Protein AF-A0A9R0VAD4-F1 (afdb_monomer)

Organism: Triticum turgidum subsp. durum (NCBI:txid4567)

Secondary structure (DSSP, 8-state):
--EEEE-----S-----S----HHHHHHHHHSTTS-HHHHHHTSTT-TT-SEETTEE--TTSEEETTSS-HHHHHHHHHHTT--SEEEEE-SSEEEEEEE--SSS-PPPPTT---GGGS-GGGT----EEEPPTTB-GGG-EEEEETTTTEEEEEEEBPPGGGG---

Structure (mmCIF, N/CA/C/O backbone):
data_AF-A0A9R0VAD4-F1
#
_entry.id   AF-A0A9R0VAD4-F1
#
loop_
_atom_site.group_PDB
_atom_site.id
_atom_site.type_symbol
_atom_site.label_atom_id
_atom_site.label_alt_id
_atom_site.label_comp_id
_atom_site.label_asym_id
_atom_site.label_entity_id
_atom_site.label_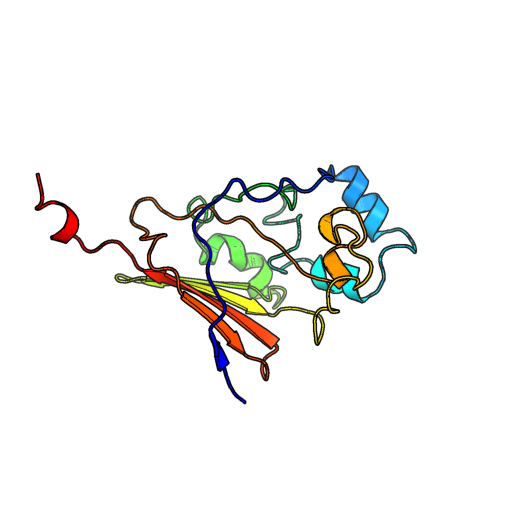seq_id
_atom_site.pdbx_PDB_ins_code
_atom_site.Cartn_x
_atom_site.Cartn_y
_atom_site.Cartn_z
_atom_site.occupancy
_atom_site.B_iso_or_equiv
_atom_site.auth_seq_id
_atom_site.auth_comp_id
_atom_site.auth_asym_id
_atom_site.auth_atom_id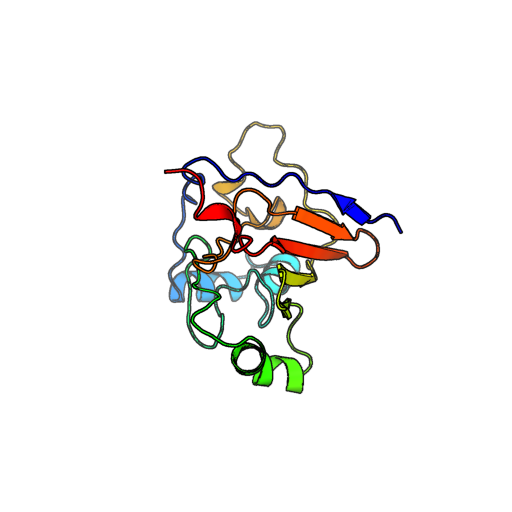
_atom_site.pdbx_PDB_model_num
ATOM 1 N N . MET A 1 1 ? 15.957 -15.356 10.271 1.00 56.50 1 MET A N 1
ATOM 2 C CA . MET A 1 1 ? 16.581 -14.129 9.726 1.00 56.50 1 MET A CA 1
ATOM 3 C C . MET A 1 1 ? 16.058 -12.940 10.525 1.00 56.50 1 MET A C 1
ATOM 5 O O . MET A 1 1 ? 14.981 -13.089 11.095 1.00 56.50 1 MET A O 1
ATOM 9 N N . PRO A 1 2 ? 16.809 -11.836 10.687 1.00 79.38 2 PRO A N 1
ATOM 10 C CA . PRO A 1 2 ? 16.379 -10.748 11.560 1.00 79.38 2 PRO A CA 1
ATOM 11 C C . PRO A 1 2 ? 15.264 -9.916 10.912 1.00 79.38 2 PRO A C 1
ATOM 13 O O . PRO A 1 2 ? 15.357 -9.529 9.753 1.00 79.38 2 PRO A O 1
ATOM 16 N N . ARG A 1 3 ? 14.222 -9.631 11.694 1.00 84.62 3 ARG A N 1
ATOM 17 C CA . ARG A 1 3 ? 13.224 -8.596 11.412 1.00 84.62 3 ARG A CA 1
ATOM 18 C C . ARG A 1 3 ? 13.769 -7.273 11.941 1.00 84.62 3 ARG A C 1
ATOM 20 O O . ARG A 1 3 ? 14.177 -7.214 13.102 1.00 84.62 3 ARG A O 1
ATOM 27 N N . ARG A 1 4 ? 13.782 -6.222 11.122 1.00 89.06 4 ARG A N 1
ATOM 28 C CA . ARG A 1 4 ? 14.274 -4.887 11.511 1.00 89.06 4 ARG A CA 1
ATOM 29 C C . ARG A 1 4 ? 13.142 -3.870 11.546 1.00 89.06 4 ARG A C 1
ATOM 31 O O . ARG A 1 4 ? 12.301 -3.860 10.653 1.00 89.06 4 ARG A O 1
ATOM 38 N N . ALA A 1 5 ? 13.139 -3.007 12.558 1.00 88.25 5 ALA A N 1
ATOM 39 C CA . ALA A 1 5 ? 12.227 -1.870 12.608 1.00 88.25 5 ALA A CA 1
ATOM 40 C C . ALA A 1 5 ? 12.598 -0.845 11.523 1.00 88.25 5 ALA A C 1
ATOM 42 O O . ALA A 1 5 ? 13.781 -0.607 11.257 1.00 88.25 5 ALA A O 1
ATOM 43 N N . ILE A 1 6 ? 11.586 -0.256 10.893 1.00 85.12 6 ILE A N 1
ATOM 44 C CA . ILE A 1 6 ? 11.715 0.839 9.933 1.00 85.12 6 ILE A CA 1
ATOM 45 C C . ILE A 1 6 ? 11.217 2.113 10.611 1.00 85.12 6 ILE A C 1
ATOM 47 O O . ILE A 1 6 ? 10.218 2.101 11.325 1.00 85.12 6 ILE A O 1
ATOM 51 N N . GLU A 1 7 ? 11.920 3.217 10.382 1.00 82.88 7 GLU A N 1
ATOM 52 C CA . GLU A 1 7 ? 11.491 4.531 10.849 1.00 82.88 7 GLU A CA 1
ATOM 53 C C . GLU A 1 7 ? 10.161 4.922 10.187 1.00 82.88 7 GLU A C 1
ATOM 55 O O . GLU A 1 7 ? 10.065 4.982 8.958 1.00 82.88 7 GLU A O 1
ATOM 60 N N . VAL A 1 8 ? 9.148 5.218 11.002 1.00 79.06 8 VAL A N 1
ATOM 61 C CA . VAL A 1 8 ? 7.867 5.753 10.535 1.00 79.06 8 VAL A CA 1
ATOM 62 C C . VAL A 1 8 ? 7.854 7.259 10.751 1.00 79.06 8 VAL A C 1
ATOM 64 O O . VAL A 1 8 ? 8.122 7.743 11.848 1.00 79.06 8 VAL A O 1
ATOM 67 N N . ARG A 1 9 ? 7.551 8.014 9.693 1.00 71.38 9 ARG A N 1
ATOM 68 C CA . ARG A 1 9 ? 7.460 9.477 9.738 1.00 71.38 9 ARG A CA 1
ATOM 69 C C . ARG A 1 9 ? 6.012 9.891 9.521 1.00 71.38 9 ARG A C 1
ATOM 71 O O . ARG A 1 9 ? 5.469 9.647 8.449 1.00 71.38 9 ARG A O 1
ATOM 78 N N . ALA A 1 10 ? 5.414 10.502 10.542 1.00 59.81 10 ALA A N 1
ATOM 79 C CA . ALA A 1 10 ? 4.030 10.977 10.514 1.00 59.81 10 ALA A CA 1
ATOM 80 C C . ALA A 1 10 ? 3.875 12.371 9.872 1.00 59.81 10 ALA A C 1
ATOM 82 O O . ALA A 1 10 ? 2.773 12.729 9.468 1.00 59.81 10 ALA A O 1
ATOM 83 N N . ASP A 1 11 ? 4.965 13.144 9.758 1.00 53.91 11 ASP A N 1
ATOM 84 C CA . ASP A 1 11 ? 4.906 14.583 9.490 1.00 53.91 11 ASP A CA 1
ATOM 85 C C . ASP A 1 11 ? 5.634 15.041 8.219 1.00 53.91 11 ASP A C 1
ATOM 87 O O . ASP A 1 11 ? 6.733 14.588 7.883 1.00 53.91 11 ASP A O 1
ATOM 91 N N . GLY A 1 12 ? 5.018 16.037 7.576 1.00 46.44 12 GLY A N 1
ATOM 92 C CA . GLY A 1 12 ? 5.532 16.788 6.436 1.00 46.44 12 GLY A CA 1
ATOM 93 C C . GLY A 1 12 ? 4.755 16.484 5.165 1.00 46.44 12 GLY A C 1
ATOM 94 O O . GLY A 1 12 ? 4.542 15.322 4.834 1.00 46.44 12 GLY A O 1
ATOM 95 N N . ALA A 1 13 ? 4.344 17.525 4.429 1.00 49.59 13 ALA A N 1
ATOM 96 C CA . ALA A 1 13 ? 3.851 17.385 3.064 1.00 49.59 13 ALA A CA 1
ATOM 97 C C . ALA A 1 13 ? 4.787 16.429 2.316 1.00 49.59 13 ALA A C 1
ATOM 99 O O . ALA A 1 13 ? 5.921 16.803 2.010 1.00 49.59 13 ALA A O 1
ATOM 100 N N . ALA A 1 14 ? 4.344 15.181 2.110 1.00 48.66 14 ALA A N 1
ATOM 101 C CA . ALA A 1 14 ? 5.170 14.179 1.458 1.00 48.66 14 ALA A CA 1
ATOM 102 C C . ALA A 1 14 ? 5.635 14.814 0.147 1.00 48.66 14 ALA A C 1
ATOM 104 O O . ALA A 1 14 ? 4.771 15.355 -0.559 1.00 48.66 14 ALA A O 1
ATOM 105 N N . PRO A 1 15 ? 6.953 14.864 -0.138 1.00 53.28 15 PRO A N 1
ATOM 106 C CA . PRO A 1 15 ? 7.450 15.526 -1.332 1.00 53.28 15 PRO A CA 1
ATOM 107 C C . PRO A 1 15 ? 6.637 14.997 -2.506 1.00 53.28 15 PRO A C 1
ATOM 109 O O . PRO A 1 15 ? 6.642 13.794 -2.770 1.00 53.28 15 PRO A O 1
ATOM 112 N N . LYS A 1 16 ? 5.827 15.884 -3.105 1.00 53.22 16 LYS A N 1
ATOM 113 C CA . LYS A 1 16 ? 4.904 15.499 -4.166 1.00 53.22 16 LYS A CA 1
ATOM 114 C C . LYS A 1 16 ? 5.767 14.895 -5.255 1.00 53.22 16 LYS A C 1
ATOM 116 O O . LYS A 1 16 ? 6.672 15.561 -5.754 1.00 53.22 16 LYS A O 1
ATOM 121 N N . TRP A 1 17 ? 5.509 13.634 -5.575 1.00 56.47 17 TRP A N 1
ATOM 122 C CA . TRP A 1 17 ? 6.090 13.003 -6.742 1.00 56.47 17 TRP A CA 1
ATOM 123 C C . TRP A 1 17 ? 5.914 13.954 -7.921 1.00 56.47 17 TRP A C 1
ATOM 125 O O . TRP A 1 17 ? 4.807 14.424 -8.182 1.00 56.47 17 TRP A O 1
ATOM 135 N N . CYS A 1 18 ? 7.005 14.284 -8.610 1.00 53.81 18 CYS A N 1
ATOM 136 C CA . CYS A 1 18 ? 6.957 15.242 -9.715 1.00 53.81 18 CYS A CA 1
ATOM 137 C C . CYS A 1 18 ? 6.201 14.701 -10.939 1.00 53.81 18 CYS A C 1
ATOM 139 O O . CYS A 1 18 ? 6.129 15.391 -11.952 1.00 53.81 18 CYS A O 1
ATOM 141 N N . MET A 1 19 ? 5.653 13.482 -10.870 1.00 54.00 19 MET A N 1
ATOM 142 C CA . MET A 1 19 ? 4.932 12.851 -11.964 1.00 54.00 19 MET A CA 1
ATOM 143 C C . MET A 1 19 ? 3.654 12.191 -11.454 1.00 54.00 19 MET A C 1
ATOM 145 O O . MET A 1 19 ? 3.708 11.134 -10.833 1.00 54.00 19 MET A O 1
ATOM 149 N N . SER A 1 20 ? 2.516 12.809 -11.769 1.00 57.31 20 SER A N 1
ATOM 150 C CA . SER A 1 20 ? 1.251 12.086 -11.842 1.00 57.31 20 SER A CA 1
ATOM 151 C C . SER A 1 20 ? 1.288 11.240 -13.110 1.00 57.31 20 SER A C 1
ATOM 153 O O . SER A 1 20 ? 1.435 11.768 -14.219 1.00 57.31 20 SER A O 1
ATOM 155 N N . LEU A 1 21 ? 1.241 9.921 -12.959 1.00 66.44 21 LEU A N 1
ATOM 156 C CA . LEU A 1 21 ? 1.174 9.022 -14.104 1.00 66.44 21 LEU A CA 1
ATOM 157 C C . LEU A 1 21 ? -0.301 8.744 -14.355 1.00 66.44 21 LEU A C 1
ATOM 159 O O . LEU A 1 21 ? -0.898 7.950 -13.650 1.00 66.44 21 LEU A O 1
ATOM 163 N N . LEU A 1 22 ? -0.897 9.385 -15.361 1.00 76.38 22 LEU A N 1
ATOM 164 C CA . LEU A 1 22 ? -2.238 9.012 -15.823 1.00 76.38 22 LEU A CA 1
ATOM 165 C C . LEU A 1 22 ? -2.259 7.537 -16.262 1.00 76.38 22 LEU A C 1
ATOM 167 O O . LEU A 1 22 ? -1.258 7.030 -16.774 1.00 76.38 22 LEU A O 1
ATOM 171 N N . GLU A 1 23 ? -3.415 6.880 -16.154 1.00 83.31 23 GLU A N 1
ATOM 172 C CA . GLU A 1 23 ? -3.609 5.455 -16.478 1.00 83.31 23 GLU A CA 1
ATOM 173 C C . GLU A 1 23 ? -3.004 5.049 -17.834 1.00 83.31 23 GLU A C 1
ATOM 175 O O . GLU A 1 23 ? -2.242 4.082 -17.947 1.00 83.31 23 GLU A O 1
ATOM 180 N N . ASN A 1 24 ? -3.272 5.839 -18.877 1.00 83.88 24 ASN A N 1
ATOM 181 C CA . ASN A 1 24 ? -2.751 5.588 -20.222 1.00 83.88 24 ASN A CA 1
ATOM 182 C C . ASN A 1 24 ? -1.224 5.716 -20.289 1.00 83.88 24 ASN A C 1
ATOM 184 O O . ASN A 1 24 ? -0.563 4.901 -20.936 1.00 83.88 24 ASN A O 1
ATOM 188 N N . THR A 1 25 ? -0.658 6.710 -19.601 1.00 80.25 25 THR A N 1
ATOM 189 C CA . THR A 1 25 ? 0.790 6.938 -19.524 1.00 80.25 25 THR A CA 1
ATOM 190 C C . THR A 1 25 ? 1.474 5.780 -18.809 1.00 80.25 25 THR A C 1
ATOM 192 O O . THR A 1 25 ? 2.470 5.247 -19.298 1.00 80.25 25 THR A O 1
ATOM 195 N N . PHE A 1 26 ? 0.905 5.339 -17.687 1.00 80.50 26 PHE A N 1
ATOM 196 C CA . PHE A 1 26 ? 1.424 4.218 -16.915 1.00 80.50 26 PHE A CA 1
ATOM 197 C C . PHE A 1 26 ? 1.347 2.897 -17.695 1.00 80.50 26 PHE A C 1
ATOM 199 O O . PHE 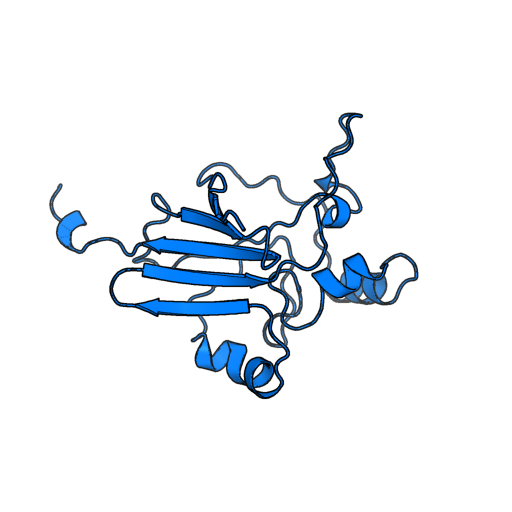A 1 26 ? 2.312 2.133 -17.754 1.00 80.50 26 PHE A O 1
ATOM 206 N N . THR A 1 27 ? 0.229 2.655 -18.382 1.00 83.12 27 THR A N 1
ATOM 207 C CA . THR A 1 27 ? 0.055 1.483 -19.256 1.00 83.12 27 THR A CA 1
ATOM 208 C C . THR A 1 27 ? 1.065 1.459 -20.392 1.00 83.12 27 THR A C 1
ATOM 210 O O . THR A 1 27 ? 1.648 0.413 -20.685 1.00 83.12 27 THR A O 1
ATOM 213 N N . ALA A 1 28 ? 1.262 2.599 -21.058 1.00 84.31 28 ALA A N 1
ATOM 214 C CA . ALA A 1 28 ? 2.237 2.725 -22.132 1.00 84.31 28 ALA A CA 1
ATOM 215 C C . ALA A 1 28 ? 3.658 2.466 -21.616 1.00 84.31 28 ALA A C 1
ATOM 217 O O . ALA A 1 28 ? 4.418 1.747 -22.264 1.00 84.31 28 ALA A O 1
ATOM 218 N N . PHE A 1 29 ? 3.987 2.972 -20.424 1.00 82.88 29 PHE A N 1
ATOM 219 C CA . PHE A 1 29 ? 5.261 2.715 -19.761 1.00 82.88 29 PHE A CA 1
ATOM 220 C C . PHE A 1 29 ? 5.493 1.217 -19.509 1.00 82.88 29 PHE A C 1
ATOM 222 O O . PHE A 1 29 ? 6.507 0.695 -19.974 1.00 82.88 29 PHE A O 1
ATOM 229 N N . LEU A 1 30 ? 4.549 0.500 -18.883 1.00 82.12 30 LEU A N 1
ATOM 230 C CA . LEU A 1 30 ? 4.697 -0.939 -18.599 1.00 82.12 30 LEU A CA 1
ATOM 231 C C . LEU A 1 30 ? 4.835 -1.811 -19.858 1.00 82.12 30 LEU A C 1
ATOM 233 O O . LEU A 1 30 ? 5.460 -2.875 -19.820 1.00 82.12 30 LEU A O 1
ATOM 237 N N . LYS A 1 31 ? 4.250 -1.371 -20.977 1.00 84.19 31 LYS A N 1
ATOM 238 C CA . LYS A 1 31 ? 4.361 -2.038 -22.284 1.00 84.19 31 LYS A CA 1
ATOM 239 C C . LYS A 1 31 ? 5.644 -1.674 -23.031 1.00 84.19 31 LYS A C 1
ATOM 241 O O . LYS A 1 31 ? 6.002 -2.361 -23.986 1.00 84.19 31 LYS A O 1
ATOM 246 N N . SER A 1 32 ? 6.319 -0.600 -22.632 1.00 82.31 32 SER A N 1
ATOM 247 C CA . SER A 1 32 ? 7.543 -0.145 -23.280 1.00 82.31 32 SER A CA 1
ATOM 248 C C . SER A 1 32 ? 8.750 -1.006 -22.878 1.00 82.31 32 SER A C 1
ATOM 250 O O . SER A 1 32 ? 8.769 -1.580 -21.787 1.00 82.31 32 SER A O 1
ATOM 252 N N . PRO A 1 33 ? 9.817 -1.033 -23.696 1.00 74.62 33 PRO A N 1
ATOM 253 C CA . PRO A 1 33 ? 11.103 -1.612 -23.300 1.00 74.62 33 PRO A CA 1
ATOM 254 C C . PRO A 1 33 ? 11.750 -0.933 -22.080 1.00 74.62 33 PRO A C 1
ATOM 256 O O . PRO A 1 33 ? 12.710 -1.465 -21.535 1.00 74.62 33 PRO A O 1
ATOM 259 N N . GLY A 1 34 ? 11.256 0.243 -21.669 1.00 69.25 34 GLY A N 1
ATOM 260 C CA . GLY A 1 34 ? 11.738 0.976 -20.499 1.00 69.25 34 GLY A CA 1
ATOM 261 C C . GLY A 1 34 ? 11.241 0.428 -19.157 1.00 69.25 34 GLY A C 1
ATOM 262 O O . GLY A 1 34 ? 11.798 0.806 -18.130 1.00 69.25 34 GLY A O 1
ATOM 263 N N . ALA A 1 35 ? 10.228 -0.447 -19.152 1.00 76.38 35 ALA A N 1
ATOM 264 C CA . ALA A 1 35 ? 9.810 -1.201 -17.973 1.00 76.38 35 ALA A CA 1
ATOM 265 C C . ALA A 1 35 ? 10.496 -2.574 -17.977 1.00 76.38 35 ALA A C 1
ATOM 267 O O . ALA A 1 35 ? 10.083 -3.503 -18.685 1.00 76.38 35 ALA A O 1
ATOM 268 N N . ASP A 1 36 ? 11.568 -2.681 -17.199 1.00 80.38 36 ASP A N 1
ATOM 269 C CA . ASP A 1 36 ? 12.295 -3.928 -16.985 1.00 80.38 36 ASP A CA 1
ATOM 270 C C . ASP A 1 36 ? 11.492 -4.927 -16.125 1.00 80.38 36 ASP A C 1
ATOM 272 O O . ASP A 1 36 ? 10.331 -4.704 -15.766 1.00 80.38 36 ASP A O 1
ATOM 276 N N . ALA A 1 37 ? 12.082 -6.097 -15.866 1.00 81.56 37 ALA A N 1
ATOM 277 C CA . ALA A 1 37 ? 11.436 -7.146 -15.081 1.00 81.56 37 ALA A CA 1
ATOM 278 C C . ALA A 1 37 ? 11.131 -6.691 -13.644 1.00 81.56 37 ALA A C 1
ATOM 280 O O . ALA A 1 37 ? 10.077 -7.042 -13.114 1.00 81.56 37 ALA A O 1
ATOM 281 N N . ASP A 1 38 ? 12.005 -5.868 -13.061 1.00 77.81 38 ASP A N 1
ATOM 282 C CA . ASP A 1 38 ? 11.854 -5.351 -11.703 1.00 77.81 38 ASP A CA 1
ATOM 283 C C . ASP A 1 38 ? 10.665 -4.387 -11.635 1.00 77.81 38 ASP A C 1
ATOM 285 O O . ASP A 1 38 ? 9.759 -4.585 -10.827 1.00 77.81 38 ASP A O 1
ATOM 289 N N . ALA A 1 39 ? 10.577 -3.420 -12.555 1.00 78.56 39 ALA A N 1
ATOM 290 C CA . ALA A 1 39 ? 9.427 -2.523 -12.656 1.00 78.56 39 ALA A CA 1
ATOM 291 C C . ALA A 1 39 ? 8.114 -3.302 -12.837 1.00 78.56 39 ALA A C 1
ATOM 293 O O . ALA A 1 39 ? 7.107 -3.001 -12.196 1.00 78.56 39 ALA A O 1
ATOM 294 N N . LYS A 1 40 ? 8.113 -4.345 -13.675 1.00 82.12 40 LYS A N 1
ATOM 295 C CA . LYS A 1 40 ? 6.927 -5.192 -13.883 1.00 82.12 40 LYS A CA 1
ATOM 296 C C . LYS A 1 40 ? 6.537 -5.984 -12.641 1.00 82.12 40 LYS A C 1
ATOM 298 O O . LYS A 1 40 ? 5.344 -6.157 -12.422 1.00 82.12 40 LYS A O 1
ATOM 303 N N . ALA A 1 41 ? 7.498 -6.444 -11.843 1.00 80.75 41 ALA A N 1
ATOM 304 C CA . ALA A 1 41 ? 7.228 -7.148 -10.592 1.00 80.75 41 ALA A CA 1
ATOM 305 C C . ALA A 1 41 ? 6.667 -6.198 -9.524 1.00 80.75 41 ALA A C 1
ATOM 307 O O . ALA A 1 41 ? 5.664 -6.508 -8.886 1.00 80.75 41 ALA A O 1
ATOM 308 N N . VAL A 1 42 ? 7.258 -5.009 -9.386 1.00 79.38 42 VAL A N 1
ATOM 309 C CA . VAL A 1 42 ? 6.811 -3.960 -8.454 1.00 79.38 42 VAL A CA 1
ATOM 310 C C . VAL A 1 42 ? 5.384 -3.525 -8.743 1.00 79.38 42 VAL A C 1
ATOM 312 O O . VAL A 1 42 ? 4.591 -3.356 -7.819 1.00 79.38 42 VAL A O 1
ATOM 315 N N . PHE A 1 43 ? 5.041 -3.366 -10.017 1.00 81.69 43 PHE A N 1
ATOM 316 C CA . PHE A 1 43 ? 3.731 -2.879 -10.438 1.00 81.69 43 PHE A CA 1
ATOM 317 C C . PHE A 1 43 ? 2.757 -3.989 -10.847 1.00 81.69 43 PHE A C 1
ATOM 319 O O . PHE A 1 43 ? 1.678 -3.691 -11.369 1.00 81.69 43 PHE A O 1
ATOM 326 N N . ALA A 1 44 ? 3.119 -5.252 -10.605 1.00 80.12 44 ALA A N 1
ATOM 327 C CA . ALA A 1 44 ? 2.283 -6.404 -10.909 1.00 80.12 44 ALA A CA 1
ATOM 328 C C . ALA A 1 44 ? 0.932 -6.324 -10.188 1.00 80.12 44 ALA A C 1
ATOM 330 O O . ALA A 1 44 ? 0.798 -5.726 -9.120 1.00 80.12 44 ALA A O 1
ATOM 331 N N . GLU A 1 45 ? -0.077 -6.959 -10.774 1.00 79.00 45 GLU A N 1
ATOM 332 C CA . GLU A 1 45 ? -1.378 -7.110 -10.131 1.00 79.00 45 GLU A CA 1
ATOM 333 C C . GLU A 1 45 ? -1.226 -7.797 -8.765 1.00 79.00 45 GLU A C 1
ATOM 335 O O . GLU A 1 45 ? -0.545 -8.816 -8.654 1.00 79.00 45 GLU A O 1
ATOM 340 N N . GLY A 1 46 ? -1.844 -7.211 -7.735 1.00 77.19 46 GLY A N 1
ATOM 341 C CA . GLY A 1 46 ? -1.767 -7.695 -6.355 1.00 77.19 46 GLY A CA 1
ATOM 342 C C . GLY A 1 46 ? -0.525 -7.279 -5.565 1.00 77.19 46 GLY A C 1
ATOM 343 O O . GLY A 1 46 ? -0.396 -7.691 -4.415 1.00 77.19 46 GLY A O 1
ATOM 344 N N . SER A 1 47 ? 0.351 -6.448 -6.140 1.00 81.69 47 SER A N 1
ATOM 345 C CA . SER A 1 47 ? 1.382 -5.711 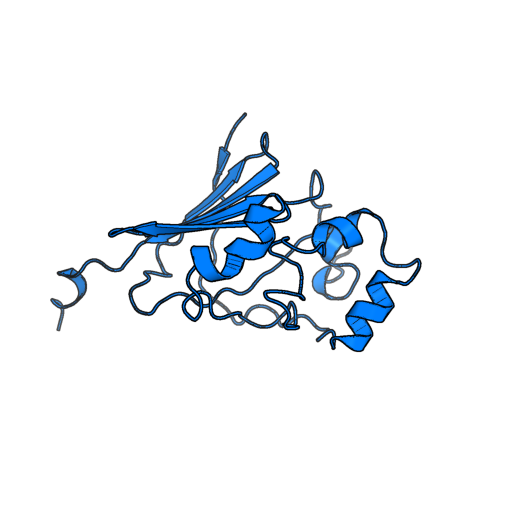-5.399 1.00 81.69 47 SER A CA 1
ATOM 346 C C . SER A 1 47 ? 0.791 -4.485 -4.695 1.00 81.69 47 SER A C 1
ATOM 348 O O . SER A 1 47 ? -0.058 -3.792 -5.260 1.00 81.69 47 SER A O 1
ATOM 350 N N . LEU A 1 48 ? 1.324 -4.140 -3.516 1.00 80.44 48 LEU A N 1
ATOM 351 C CA . LEU A 1 48 ? 0.993 -2.904 -2.785 1.00 80.44 48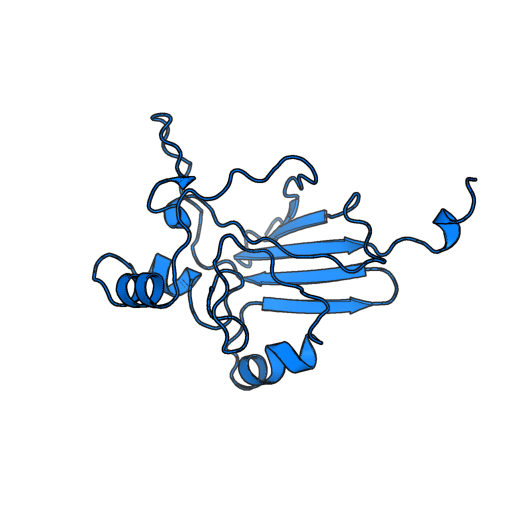 LEU A CA 1
ATOM 352 C C . LEU A 1 48 ? 1.246 -1.636 -3.617 1.00 80.44 48 LEU A C 1
ATOM 354 O O . LEU A 1 48 ? 0.594 -0.613 -3.411 1.00 80.44 48 LEU A O 1
ATOM 358 N N . PHE A 1 49 ? 2.202 -1.693 -4.545 1.00 80.81 49 PHE A N 1
ATOM 359 C CA . PHE A 1 49 ? 2.626 -0.542 -5.344 1.00 80.81 49 PHE A CA 1
ATOM 360 C C . PHE A 1 49 ? 1.966 -0.482 -6.716 1.00 80.81 49 PHE A C 1
ATOM 362 O O . PHE A 1 49 ? 2.188 0.485 -7.446 1.00 80.81 49 PHE A O 1
ATOM 369 N N . SER A 1 50 ? 1.152 -1.478 -7.077 1.00 80.31 50 SER A N 1
ATOM 370 C CA . SER A 1 50 ? 0.397 -1.416 -8.322 1.00 80.31 50 SER A CA 1
ATOM 371 C C . SER A 1 50 ? -0.562 -0.223 -8.283 1.00 80.31 50 SER A C 1
ATOM 373 O O . SER A 1 50 ? -1.283 -0.052 -7.301 1.00 80.31 50 SER A O 1
ATOM 375 N N . PRO A 1 51 ? -0.617 0.618 -9.327 1.00 77.81 51 PRO A N 1
ATOM 376 C CA . PRO A 1 51 ? -1.664 1.629 -9.425 1.00 77.81 51 PRO A CA 1
ATOM 377 C C . PRO A 1 51 ? -3.014 1.027 -9.818 1.00 77.81 51 PRO A C 1
ATOM 379 O O . PRO A 1 51 ? -4.043 1.663 -9.620 1.00 77.81 51 PRO A O 1
ATOM 382 N N . TYR A 1 52 ? -3.027 -0.199 -10.349 1.00 76.94 52 TYR A N 1
ATOM 383 C CA . TYR A 1 52 ? -4.244 -0.941 -10.663 1.00 76.94 52 TYR A CA 1
ATOM 384 C C . TYR A 1 52 ? -4.708 -1.728 -9.448 1.00 76.94 52 TYR A C 1
ATOM 386 O O . TYR A 1 52 ? -4.586 -2.953 -9.390 1.00 76.94 52 TYR A O 1
ATOM 394 N N . LEU A 1 53 ? -5.242 -1.014 -8.464 1.00 69.50 53 LEU A N 1
ATOM 395 C CA . LEU A 1 53 ? -5.867 -1.651 -7.317 1.00 69.50 53 LEU A CA 1
ATOM 396 C C 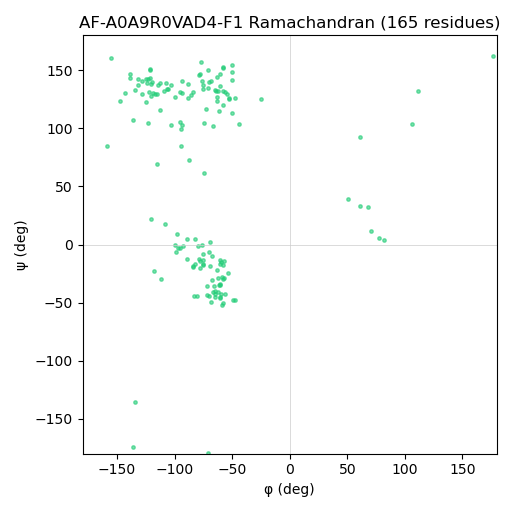. LEU A 1 53 ? -7.370 -1.786 -7.559 1.00 69.50 53 LEU A C 1
ATOM 398 O O . LEU A 1 53 ? -8.054 -0.832 -7.921 1.00 69.50 53 LEU A O 1
ATOM 402 N N . PHE A 1 54 ? -7.896 -2.990 -7.339 1.00 64.94 54 PHE A N 1
ATOM 403 C CA . PHE A 1 54 ? -9.345 -3.235 -7.273 1.00 64.94 54 PHE A CA 1
ATOM 404 C C . PHE A 1 54 ? -10.098 -2.894 -8.571 1.00 64.94 54 PHE A C 1
ATOM 406 O O . PHE A 1 54 ? -11.243 -2.446 -8.551 1.00 64.94 54 PHE A O 1
ATOM 413 N N . GLY A 1 55 ? -9.441 -3.090 -9.721 1.00 63.97 55 GLY A N 1
ATOM 414 C CA . GLY A 1 55 ? -10.016 -2.791 -11.037 1.00 63.97 55 GLY A CA 1
ATOM 415 C C . GLY A 1 55 ? -10.171 -1.295 -11.330 1.00 63.97 55 GLY A C 1
ATOM 416 O O . GLY A 1 55 ? -10.838 -0.940 -12.300 1.00 63.97 55 GLY A O 1
ATOM 417 N N . LYS A 1 56 ? -9.568 -0.426 -10.510 1.00 71.25 56 LYS A N 1
ATOM 418 C CA . LYS A 1 56 ? -9.492 1.022 -10.714 1.00 71.25 56 LYS A CA 1
ATOM 419 C C . LYS A 1 56 ? -8.033 1.463 -10.766 1.00 71.25 56 LYS A C 1
ATOM 421 O O . LYS A 1 56 ? -7.159 0.843 -10.163 1.00 71.25 56 LYS A O 1
ATOM 426 N N . PHE A 1 57 ? -7.779 2.542 -11.494 1.00 77.38 57 PHE A N 1
ATOM 427 C CA . PHE A 1 57 ? -6.480 3.194 -11.494 1.00 77.38 57 PHE A CA 1
ATOM 428 C C . PHE A 1 57 ? -6.424 4.239 -10.377 1.00 77.38 57 PHE A C 1
ATOM 430 O O . PHE A 1 57 ? -7.269 5.132 -10.320 1.00 77.38 57 PHE A O 1
ATOM 437 N N . PHE A 1 58 ? -5.413 4.139 -9.523 1.00 75.69 58 PHE A N 1
ATOM 438 C CA . PHE A 1 58 ? -5.036 5.160 -8.554 1.00 75.69 58 PHE A CA 1
ATOM 439 C C . PHE A 1 58 ? -3.638 5.640 -8.905 1.00 75.69 58 PHE A C 1
ATOM 441 O O . PHE A 1 58 ? -2.731 4.818 -9.065 1.00 75.69 58 PHE A O 1
ATOM 448 N N . ASP A 1 59 ? -3.451 6.956 -8.999 1.00 70.94 59 ASP A N 1
ATOM 449 C CA . ASP A 1 59 ? -2.109 7.504 -9.138 1.00 70.94 59 ASP A CA 1
ATOM 450 C C . ASP A 1 59 ? -1.243 6.968 -7.981 1.00 70.94 59 ASP A C 1
ATOM 452 O O . ASP A 1 59 ? -1.677 7.039 -6.831 1.00 70.94 59 ASP A O 1
ATOM 456 N N . PRO A 1 60 ? -0.046 6.403 -8.229 1.00 66.94 60 PRO A N 1
ATOM 457 C CA . PRO A 1 60 ? 0.844 5.959 -7.156 1.00 66.94 60 PRO A CA 1
ATOM 458 C C . PRO A 1 60 ? 1.154 7.051 -6.129 1.00 66.94 60 PRO A C 1
ATOM 460 O O . PRO A 1 60 ? 1.495 6.744 -4.984 1.00 66.94 60 PRO A O 1
ATOM 463 N N . ALA A 1 61 ? 1.054 8.319 -6.537 1.00 64.31 61 ALA A N 1
ATOM 464 C CA . ALA A 1 61 ? 1.153 9.440 -5.636 1.00 64.31 61 ALA A CA 1
ATOM 465 C C . ALA A 1 61 ? -0.085 9.568 -4.749 1.00 64.31 61 ALA A C 1
ATOM 467 O O . ALA A 1 61 ? 0.088 9.965 -3.609 1.00 64.31 61 ALA A O 1
ATOM 468 N N . ASP A 1 62 ? -1.304 9.276 -5.186 1.00 69.62 62 ASP A N 1
ATOM 469 C CA . ASP A 1 62 ? -2.516 9.521 -4.397 1.00 69.62 62 ASP A CA 1
ATOM 470 C C . ASP A 1 62 ? -2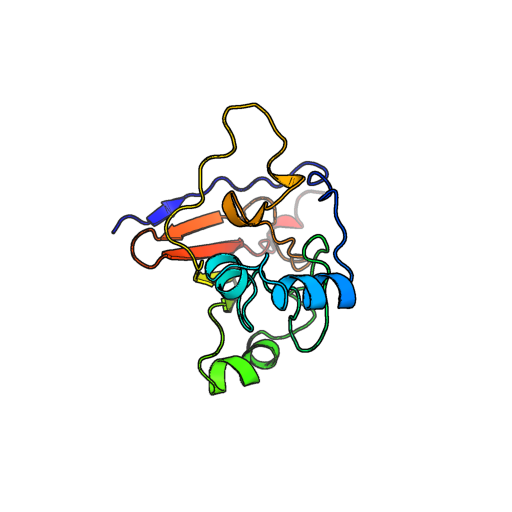.653 8.577 -3.195 1.00 69.62 62 ASP A C 1
ATOM 472 O O . ASP A 1 62 ? -2.149 7.451 -3.178 1.00 69.62 62 ASP A O 1
ATOM 476 N N . ALA A 1 63 ? -3.298 9.080 -2.139 1.00 69.62 63 ALA A N 1
ATOM 477 C CA . ALA A 1 63 ? -3.678 8.242 -1.012 1.00 69.62 63 ALA A CA 1
ATOM 478 C C . ALA A 1 63 ? -4.882 7.388 -1.419 1.00 69.62 63 ALA A C 1
ATOM 480 O O . ALA A 1 63 ? -5.789 7.883 -2.087 1.00 69.62 63 ALA A O 1
ATOM 481 N N . PHE A 1 64 ? -4.873 6.107 -1.051 1.00 70.19 64 PHE A N 1
ATOM 482 C CA . PHE A 1 64 ? -6.025 5.236 -1.266 1.00 70.19 64 PHE A CA 1
ATOM 483 C C . PHE A 1 64 ? -6.744 4.983 0.070 1.00 70.19 64 PHE A C 1
ATOM 485 O O . PHE A 1 64 ? -6.066 4.690 1.066 1.00 70.19 64 PHE A O 1
ATOM 492 N N . PRO A 1 65 ? -8.086 5.095 0.107 1.00 66.44 65 PRO A N 1
ATOM 493 C CA . PRO A 1 65 ? -8.864 4.900 1.323 1.00 66.44 65 PRO A CA 1
ATOM 494 C C . PRO A 1 65 ? -8.927 3.411 1.654 1.00 66.44 65 PRO A C 1
ATOM 496 O O . PRO A 1 65 ? -9.638 2.646 1.000 1.00 66.44 65 PRO A O 1
ATOM 499 N N . MET A 1 66 ? -8.168 2.963 2.656 1.00 63.50 66 MET A N 1
ATOM 500 C CA . MET A 1 66 ? -8.142 1.535 3.005 1.00 63.50 66 MET A CA 1
ATOM 501 C C . MET A 1 66 ? -9.374 1.048 3.754 1.00 63.50 66 MET A C 1
ATOM 503 O O . MET A 1 66 ? -9.620 -0.151 3.772 1.00 63.50 66 MET A O 1
ATOM 507 N N . TRP A 1 67 ? -10.159 1.956 4.329 1.00 61.62 67 TRP A N 1
ATOM 508 C CA . TRP A 1 67 ? -11.384 1.630 5.063 1.00 61.62 67 TRP A CA 1
ATOM 509 C C . TRP A 1 67 ? -12.636 1.581 4.183 1.00 61.62 67 TRP A C 1
ATOM 511 O O . TRP A 1 67 ? -13.675 1.109 4.630 1.00 61.62 67 TRP A O 1
ATOM 521 N N . GLU A 1 68 ? -12.585 2.070 2.939 1.00 58.81 68 GLU A N 1
ATOM 522 C CA . GLU A 1 68 ? -13.743 1.990 2.034 1.00 58.81 68 GLU A CA 1
ATOM 523 C C . GLU A 1 68 ? -14.017 0.555 1.566 1.00 58.81 68 GLU A C 1
ATOM 525 O O . GLU A 1 68 ? -15.020 0.292 0.897 1.00 58.81 68 GLU A O 1
ATOM 530 N N . PHE A 1 69 ? -13.139 -0.390 1.911 1.00 54.81 69 PHE A N 1
ATOM 531 C CA . PHE A 1 69 ? -13.243 -1.745 1.428 1.00 54.81 69 PHE A CA 1
ATOM 532 C C . PHE A 1 69 ? -12.732 -2.773 2.450 1.00 54.81 69 PHE A C 1
ATOM 534 O O . PHE A 1 69 ? -11.571 -2.768 2.847 1.00 54.81 69 PHE A O 1
ATOM 541 N N . GLU A 1 70 ? -13.597 -3.717 2.814 1.00 63.28 70 GLU A N 1
ATOM 542 C CA . GLU A 1 70 ? -13.248 -4.892 3.620 1.00 63.28 70 GLU A CA 1
ATOM 543 C C . GLU A 1 70 ? -12.137 -5.705 2.938 1.00 63.28 70 GLU A C 1
ATOM 545 O O . GLU A 1 70 ? -12.255 -6.024 1.750 1.00 63.28 70 GLU A O 1
ATOM 550 N N . SER A 1 71 ? -11.077 -6.101 3.652 1.00 59.78 71 SER A N 1
ATOM 551 C CA . SER A 1 71 ? -9.947 -6.822 3.031 1.00 59.78 71 SER A CA 1
ATOM 552 C C . SER A 1 71 ? -10.349 -8.147 2.400 1.00 59.78 71 SER A C 1
ATOM 554 O O . SER A 1 71 ? -9.831 -8.521 1.344 1.00 59.78 71 SER A O 1
ATOM 556 N N . ASP A 1 72 ? -11.318 -8.833 3.001 1.00 64.25 72 ASP A N 1
ATOM 557 C CA . ASP A 1 72 ? -11.876 -10.067 2.466 1.00 64.25 72 ASP A CA 1
ATOM 558 C C . ASP A 1 72 ? -12.652 -9.836 1.172 1.00 64.25 72 ASP A C 1
ATOM 560 O O . ASP A 1 72 ? -12.632 -10.695 0.296 1.00 64.25 72 ASP A O 1
ATOM 564 N N . VAL A 1 73 ? -13.265 -8.665 0.993 1.00 65.31 73 VAL A N 1
ATOM 565 C CA . VAL A 1 73 ? -13.938 -8.288 -0.257 1.00 65.31 73 VAL A CA 1
ATOM 566 C C . VAL A 1 73 ? -12.917 -7.802 -1.289 1.00 65.31 73 VAL A C 1
ATOM 568 O O . VAL A 1 73 ? -12.959 -8.245 -2.439 1.00 65.31 73 VAL A O 1
ATOM 571 N N . LEU A 1 74 ? -11.962 -6.961 -0.878 1.00 62.81 74 LEU A N 1
ATOM 572 C CA . LEU A 1 74 ? -10.895 -6.409 -1.721 1.00 62.81 74 LEU A CA 1
ATOM 573 C C . LEU A 1 74 ? -10.046 -7.483 -2.373 1.00 62.81 74 LEU A C 1
ATOM 575 O O . LEU A 1 74 ? -9.773 -7.453 -3.574 1.00 62.81 74 LEU A O 1
ATOM 579 N N . LEU A 1 75 ? -9.583 -8.416 -1.548 1.00 67.00 75 LEU A N 1
ATOM 580 C CA . LEU A 1 75 ? -8.578 -9.384 -1.933 1.00 67.00 75 LEU A CA 1
ATOM 581 C C . LEU A 1 75 ? -9.208 -10.721 -2.306 1.00 67.00 75 LEU A C 1
ATOM 583 O O . LEU A 1 75 ? -8.486 -11.568 -2.811 1.00 67.00 75 LEU A O 1
ATOM 587 N N . ALA A 1 76 ? -10.521 -10.938 -2.140 1.00 67.88 76 ALA A N 1
ATOM 588 C CA . ALA A 1 76 ? -11.171 -12.225 -2.429 1.00 67.88 76 ALA A CA 1
ATOM 589 C C . ALA A 1 76 ? -10.812 -12.783 -3.811 1.00 67.88 76 ALA A C 1
ATOM 591 O O . ALA A 1 76 ? -10.469 -13.959 -3.940 1.00 67.88 76 ALA A O 1
ATOM 592 N N . ALA A 1 77 ? -10.888 -11.959 -4.859 1.00 67.44 77 ALA A N 1
ATOM 593 C CA . ALA A 1 77 ? -10.576 -12.403 -6.215 1.00 67.44 77 ALA A CA 1
ATOM 594 C C . ALA A 1 77 ? -9.087 -12.747 -6.387 1.00 67.44 77 ALA A C 1
ATOM 596 O O . ALA A 1 77 ? -8.766 -13.771 -6.991 1.00 67.44 77 ALA A O 1
ATOM 597 N N . LEU A 1 78 ? -8.196 -11.936 -5.810 1.00 69.00 78 LEU A N 1
ATOM 598 C CA . LEU A 1 78 ? -6.751 -12.139 -5.885 1.00 69.00 78 LEU A CA 1
ATOM 599 C C . LEU A 1 78 ? -6.300 -13.330 -5.028 1.00 69.00 78 LEU A C 1
ATOM 601 O O . LEU A 1 78 ? -5.556 -14.175 -5.513 1.00 69.00 78 LEU A O 1
ATOM 605 N N . ARG A 1 79 ? -6.814 -13.467 -3.801 1.00 73.12 79 ARG A N 1
ATOM 606 C CA . ARG A 1 79 ? -6.566 -14.583 -2.872 1.00 73.12 79 ARG A CA 1
ATOM 607 C C . ARG A 1 79 ? -7.016 -15.914 -3.454 1.00 73.12 79 ARG A C 1
ATOM 609 O O . ARG A 1 79 ? -6.245 -16.867 -3.431 1.00 73.12 79 ARG A O 1
ATOM 616 N N . ARG A 1 80 ? -8.209 -15.976 -4.063 1.00 71.75 80 ARG A N 1
ATOM 617 C CA . ARG A 1 80 ? -8.677 -17.187 -4.770 1.00 71.75 80 ARG A CA 1
ATOM 618 C C . ARG A 1 80 ? -7.740 -17.616 -5.900 1.00 71.75 80 ARG A C 1
ATOM 620 O O . ARG A 1 80 ? -7.700 -18.797 -6.225 1.00 71.75 80 ARG A O 1
ATOM 627 N N . GLY A 1 81 ? -7.009 -16.674 -6.495 1.00 68.62 81 GLY A N 1
ATOM 628 C CA . GLY A 1 81 ? -6.002 -16.951 -7.516 1.00 68.62 81 GLY A CA 1
ATOM 629 C C . GLY A 1 81 ? -4.569 -17.081 -6.994 1.00 68.62 81 GLY A C 1
ATOM 630 O O . GLY A 1 81 ? -3.691 -17.327 -7.813 1.00 68.62 81 GLY A O 1
ATOM 631 N N . ALA A 1 82 ? -4.313 -16.881 -5.694 1.00 71.44 82 ALA A N 1
ATOM 632 C CA . ALA A 1 82 ? -2.971 -16.667 -5.132 1.00 71.44 82 ALA A CA 1
ATOM 633 C C . ALA A 1 82 ? -2.168 -15.566 -5.867 1.00 71.44 82 ALA A C 1
ATOM 635 O O . ALA A 1 82 ? -0.975 -15.694 -6.120 1.00 71.44 82 ALA A O 1
ATOM 636 N N . ARG A 1 83 ? -2.856 -14.482 -6.248 1.00 71.88 83 ARG A N 1
ATOM 637 C CA . ARG A 1 83 ? -2.344 -13.354 -7.048 1.00 71.88 83 ARG A CA 1
ATOM 638 C C . ARG A 1 83 ? -2.168 -12.070 -6.238 1.00 71.88 83 ARG A C 1
ATOM 640 O O . ARG A 1 83 ? -2.147 -11.004 -6.829 1.00 71.88 83 ARG A O 1
ATOM 647 N N . THR A 1 84 ? -2.119 -12.141 -4.910 1.00 75.00 84 THR A N 1
ATOM 648 C CA . THR A 1 84 ? -1.814 -10.983 -4.054 1.00 75.00 84 THR A CA 1
ATOM 649 C C . THR A 1 84 ? -0.581 -11.281 -3.226 1.00 75.00 84 THR A C 1
ATOM 651 O O . THR A 1 84 ? -0.441 -12.391 -2.718 1.00 75.00 84 THR A O 1
ATOM 654 N N . THR A 1 85 ? 0.294 -10.289 -3.097 1.00 79.88 85 THR A N 1
ATOM 655 C CA . THR A 1 85 ? 1.374 -10.287 -2.106 1.00 79.88 85 THR A CA 1
ATOM 656 C C . THR A 1 85 ? 1.018 -9.454 -0.883 1.00 79.88 85 THR A C 1
ATOM 658 O O . THR A 1 85 ? 1.826 -9.330 0.031 1.00 79.88 85 THR A O 1
ATOM 661 N N . VAL A 1 86 ? -0.173 -8.852 -0.878 1.00 80.75 86 VAL A N 1
ATOM 662 C CA . VAL A 1 86 ? -0.666 -7.983 0.186 1.00 80.75 86 VAL A CA 1
ATOM 663 C C . VAL A 1 86 ? -1.737 -8.701 0.988 1.00 80.75 86 VAL A C 1
ATOM 665 O O . VAL A 1 86 ? -2.678 -9.255 0.414 1.00 80.75 86 VAL A O 1
ATOM 668 N N . ASP A 1 87 ? -1.611 -8.614 2.306 1.00 81.56 87 ASP A N 1
ATOM 669 C CA . ASP A 1 87 ? -2.596 -9.040 3.284 1.00 81.56 87 ASP A CA 1
ATOM 670 C C . ASP A 1 87 ? -2.945 -7.889 4.227 1.00 81.56 87 ASP A C 1
ATOM 672 O O . ASP A 1 87 ? -2.087 -7.108 4.640 1.00 81.56 87 ASP A O 1
ATOM 676 N N . TRP A 1 88 ? -4.224 -7.813 4.591 1.00 80.06 88 TRP A N 1
ATOM 677 C CA . TRP A 1 88 ? -4.736 -6.880 5.588 1.00 80.06 88 TRP A CA 1
ATOM 678 C C . TRP A 1 88 ? -5.621 -7.607 6.586 1.00 80.06 88 TRP A C 1
ATOM 680 O O . TRP A 1 88 ? -6.461 -8.428 6.195 1.00 80.06 88 TRP A O 1
ATOM 690 N N . ALA A 1 89 ? -5.445 -7.259 7.852 1.00 82.69 89 ALA A N 1
ATOM 691 C CA . ALA A 1 89 ? -6.259 -7.733 8.951 1.00 82.69 89 ALA A CA 1
ATOM 692 C C . ALA A 1 89 ? -6.556 -6.592 9.925 1.00 82.69 89 ALA A C 1
ATOM 694 O O . ALA A 1 89 ? -5.724 -5.718 10.159 1.00 82.69 89 ALA A O 1
ATOM 695 N N . GLU A 1 90 ? -7.733 -6.653 10.527 1.00 85.38 90 GLU A N 1
ATOM 696 C CA . GLU A 1 90 ? -8.171 -5.774 11.601 1.00 85.38 90 GLU A CA 1
ATOM 697 C C . GLU A 1 90 ? -8.544 -6.632 12.812 1.00 85.38 90 GLU A C 1
ATOM 699 O O . GLU A 1 90 ? -9.095 -7.726 12.667 1.00 85.38 90 GLU A O 1
ATOM 704 N N . ASN A 1 91 ? -8.234 -6.146 14.011 1.00 85.19 91 ASN A N 1
ATOM 705 C CA . ASN A 1 91 ? -8.755 -6.685 15.263 1.00 85.19 91 ASN A CA 1
ATOM 706 C C . ASN A 1 91 ? -9.186 -5.542 16.202 1.00 85.19 91 ASN A C 1
ATOM 708 O O . ASN A 1 91 ? -9.181 -4.370 15.821 1.00 85.19 91 ASN A O 1
ATOM 712 N N . ASP A 1 92 ? -9.568 -5.874 17.434 1.00 88.00 92 ASP A N 1
ATOM 713 C CA . ASP A 1 92 ? -10.056 -4.899 18.422 1.00 88.00 92 ASP A CA 1
ATOM 714 C C . ASP A 1 92 ? -9.008 -3.842 18.820 1.00 88.00 92 ASP A C 1
ATOM 716 O O . ASP A 1 92 ? -9.362 -2.764 19.292 1.00 88.00 92 ASP A O 1
ATOM 720 N N . CYS A 1 93 ? -7.721 -4.134 18.626 1.00 89.62 93 CYS A N 1
ATOM 721 C CA . CYS A 1 93 ? -6.608 -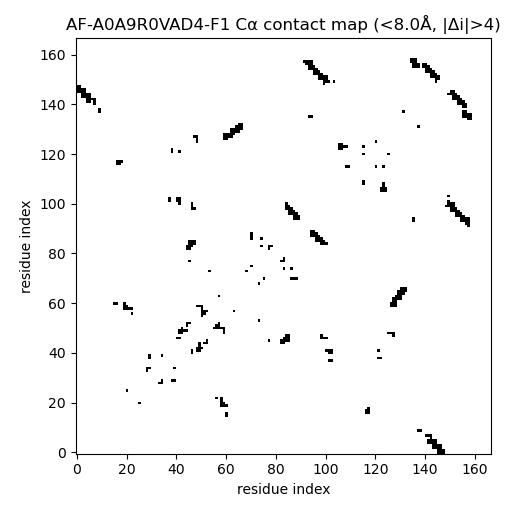3.328 19.121 1.00 89.62 93 CYS A CA 1
ATOM 722 C C . CYS A 1 93 ? -5.807 -2.636 18.014 1.00 89.62 93 CYS A C 1
ATOM 724 O O . CYS A 1 93 ? -5.202 -1.596 18.268 1.00 89.62 93 CYS A O 1
ATOM 726 N N . GLU A 1 94 ? -5.729 -3.217 16.817 1.00 90.44 94 GLU A N 1
ATOM 727 C CA . GLU A 1 94 ? -4.854 -2.730 15.751 1.00 90.44 94 GLU A CA 1
ATOM 728 C C . GLU A 1 94 ? -5.330 -3.124 14.351 1.00 90.44 94 GLU A C 1
ATOM 730 O O . GLU A 1 94 ? -6.067 -4.093 14.149 1.00 90.44 94 GLU A O 1
ATOM 735 N N . TYR A 1 95 ? -4.817 -2.380 13.378 1.00 88.06 95 TYR A N 1
ATOM 736 C CA . TYR A 1 95 ? -4.821 -2.726 11.971 1.00 88.06 95 TYR A CA 1
ATOM 737 C C . TYR A 1 95 ? -3.433 -3.210 11.537 1.00 88.06 95 TYR A C 1
ATOM 739 O O . TYR A 1 95 ? -2.420 -2.596 11.882 1.00 88.06 95 TYR A O 1
ATOM 747 N N . CYS A 1 96 ? -3.381 -4.275 10.741 1.00 88.94 96 CYS A N 1
ATOM 748 C CA . CYS A 1 96 ? -2.149 -4.894 10.260 1.00 88.94 96 CYS A CA 1
ATOM 749 C C . CYS A 1 96 ? -2.147 -4.978 8.733 1.00 88.94 96 CYS A C 1
ATOM 751 O O . CYS A 1 96 ? -3.003 -5.640 8.146 1.00 88.94 96 CYS A O 1
ATOM 753 N N . LEU A 1 97 ? -1.138 -4.380 8.099 1.00 87.75 97 LEU A N 1
ATOM 754 C CA . LEU A 1 97 ? -0.830 -4.547 6.680 1.00 87.75 97 LEU A CA 1
ATOM 755 C C . LEU A 1 97 ? 0.451 -5.356 6.528 1.00 87.75 97 LEU A C 1
ATOM 757 O O . LEU A 1 97 ? 1.474 -5.021 7.119 1.00 87.75 97 LEU A O 1
ATOM 761 N N . ARG A 1 98 ? 0.428 -6.369 5.670 1.00 88.25 98 ARG A N 1
ATOM 762 C CA . ARG A 1 98 ? 1.617 -7.095 5.232 1.00 88.25 98 ARG A CA 1
ATOM 763 C C . ARG A 1 98 ? 1.706 -7.044 3.717 1.00 88.25 98 ARG A C 1
ATOM 765 O O . ARG A 1 98 ? 0.693 -7.182 3.045 1.00 88.25 98 ARG A O 1
ATOM 772 N N . ALA A 1 99 ? 2.903 -6.854 3.181 1.00 87.06 99 ALA A N 1
ATOM 773 C CA . ALA A 1 99 ? 3.141 -6.898 1.746 1.00 87.06 99 ALA A CA 1
ATOM 774 C C . ALA A 1 99 ? 4.492 -7.543 1.443 1.00 87.06 99 ALA A C 1
ATOM 776 O O . ALA A 1 99 ? 5.505 -7.113 1.999 1.00 87.06 99 ALA A O 1
ATOM 777 N N . ASP A 1 100 ? 4.539 -8.516 0.534 1.00 87.31 100 ASP A N 1
ATOM 778 C CA . ASP A 1 100 ? 5.823 -8.927 -0.033 1.00 87.31 100 ASP A CA 1
ATOM 779 C C . ASP A 1 100 ? 6.334 -7.817 -0.947 1.00 87.31 100 ASP A C 1
ATOM 781 O O . ASP A 1 100 ? 5.595 -7.243 -1.756 1.00 87.31 100 ASP A O 1
ATOM 785 N N . ILE A 1 101 ? 7.614 -7.510 -0.797 1.00 82.50 101 ILE A N 1
ATOM 786 C CA . ILE A 1 101 ? 8.295 -6.461 -1.533 1.00 82.50 101 ILE A CA 1
ATOM 787 C C . ILE A 1 101 ? 9.130 -7.138 -2.622 1.00 82.50 101 ILE A C 1
ATOM 789 O O . ILE A 1 101 ? 10.185 -7.709 -2.328 1.00 82.50 101 ILE A O 1
ATOM 793 N N . PRO A 1 102 ? 8.674 -7.112 -3.887 1.00 72.38 102 PRO A N 1
ATOM 794 C CA . PRO A 1 102 ? 9.449 -7.661 -4.987 1.00 72.38 102 PRO A CA 1
ATOM 795 C C . PRO A 1 102 ? 10.732 -6.845 -5.179 1.00 72.38 102 PRO A C 1
ATOM 797 O O . PRO A 1 102 ? 10.699 -5.617 -5.227 1.00 72.38 102 PRO A O 1
ATOM 800 N N . GLY A 1 103 ? 11.858 -7.544 -5.318 1.00 62.28 103 GLY A N 1
ATOM 801 C CA . GLY A 1 103 ? 13.166 -6.934 -5.559 1.00 62.28 103 GLY A CA 1
ATOM 802 C C . GLY A 1 103 ? 14.057 -6.966 -4.322 1.00 62.28 103 GLY A C 1
ATOM 803 O O . GLY A 1 103 ? 13.912 -6.181 -3.388 1.00 62.28 103 GLY A O 1
ATOM 804 N N . GLY A 1 104 ? 15.025 -7.883 -4.332 1.00 58.16 104 GLY A N 1
ATOM 805 C CA . GLY A 1 104 ? 16.090 -7.907 -3.340 1.00 58.16 104 GLY A CA 1
ATOM 806 C C . GLY A 1 104 ? 16.909 -6.620 -3.412 1.00 58.16 104 GLY A C 1
ATOM 807 O O . GLY A 1 104 ? 17.603 -6.384 -4.395 1.00 58.16 104 GLY A O 1
ATOM 808 N N . LEU A 1 105 ? 16.842 -5.834 -2.337 1.00 59.66 105 LEU A N 1
ATOM 809 C CA . LEU A 1 105 ? 17.638 -4.636 -2.075 1.00 59.66 105 LEU A CA 1
ATOM 810 C C . LEU A 1 105 ? 17.459 -3.502 -3.103 1.00 59.66 105 LEU A C 1
ATOM 812 O O . LEU A 1 105 ? 18.187 -3.372 -4.086 1.00 59.66 105 LEU A O 1
ATOM 816 N N . TRP A 1 106 ? 16.527 -2.610 -2.778 1.00 68.44 106 TRP A N 1
ATOM 817 C CA . TRP A 1 106 ? 16.545 -1.191 -3.133 1.00 68.44 106 TRP A CA 1
ATOM 818 C C . TRP A 1 106 ? 17.968 -0.681 -3.364 1.00 68.44 106 TRP A C 1
ATOM 820 O O . TRP A 1 106 ? 18.833 -0.814 -2.488 1.00 68.44 106 TRP A O 1
ATOM 830 N N . ARG A 1 107 ? 18.233 -0.085 -4.528 1.00 67.06 107 ARG A N 1
ATOM 831 C CA . ARG A 1 107 ? 19.541 0.528 -4.757 1.00 67.06 107 ARG A CA 1
ATOM 832 C C . ARG A 1 107 ? 19.638 1.761 -3.874 1.00 67.06 107 ARG A C 1
ATOM 834 O O . ARG A 1 107 ? 18.684 2.530 -3.772 1.00 67.06 107 ARG A O 1
ATOM 841 N N . ALA A 1 108 ? 20.809 1.987 -3.280 1.00 65.44 108 ALA A N 1
ATOM 842 C CA . ALA A 1 108 ? 21.070 3.246 -2.597 1.00 65.44 108 ALA A CA 1
ATOM 843 C C . ALA A 1 108 ? 20.713 4.422 -3.532 1.00 65.44 108 ALA A C 1
ATOM 845 O O . ALA A 1 108 ? 20.954 4.325 -4.746 1.00 65.44 108 ALA A O 1
ATOM 846 N N . PRO A 1 109 ? 20.122 5.512 -3.009 1.00 66.81 109 PRO A N 1
ATOM 847 C CA . PRO A 1 109 ? 19.909 6.717 -3.794 1.00 66.81 109 PRO A CA 1
ATOM 848 C C . PRO A 1 109 ? 21.209 7.145 -4.492 1.00 66.81 109 PRO A C 1
ATOM 850 O O . PRO A 1 109 ? 22.294 6.918 -3.942 1.00 66.81 109 PRO A O 1
ATOM 853 N N . PRO A 1 110 ? 21.136 7.762 -5.683 1.00 68.69 110 PRO A N 1
ATOM 854 C CA . PRO A 1 110 ? 22.319 8.244 -6.378 1.00 68.69 110 PRO A CA 1
ATOM 855 C C . PRO A 1 110 ? 23.158 9.146 -5.463 1.00 68.69 110 PRO A C 1
ATOM 857 O O . PRO A 1 110 ? 22.665 10.134 -4.920 1.00 68.69 110 PRO A O 1
ATOM 860 N N . ALA A 1 111 ? 24.443 8.822 -5.301 1.00 74.50 111 ALA A N 1
ATOM 861 C CA . ALA A 1 111 ? 25.364 9.608 -4.472 1.00 74.50 111 ALA A CA 1
ATOM 862 C C . ALA A 1 111 ? 25.650 11.011 -5.048 1.00 74.50 111 ALA A C 1
ATOM 864 O O . ALA A 1 111 ? 26.257 11.845 -4.384 1.00 74.50 111 ALA A O 1
ATOM 865 N N . ASP A 1 112 ? 25.218 11.268 -6.283 1.00 78.81 112 ASP A N 1
ATOM 866 C CA . ASP A 1 112 ? 25.416 12.520 -7.014 1.00 78.81 112 ASP A CA 1
ATOM 867 C C . ASP A 1 112 ? 24.399 13.621 -6.660 1.00 78.81 112 ASP A C 1
ATOM 869 O O . ASP A 1 112 ? 24.414 14.691 -7.266 1.00 78.81 112 ASP A O 1
ATOM 873 N N . GLY A 1 113 ? 23.522 13.381 -5.679 1.00 71.31 113 GLY A N 1
ATOM 874 C CA . GLY A 1 113 ? 22.567 14.375 -5.189 1.00 71.31 113 GLY A CA 1
ATOM 875 C C . GLY A 1 113 ? 21.353 14.587 -6.094 1.00 71.31 113 GLY A C 1
ATOM 876 O O . GLY A 1 113 ? 20.538 15.466 -5.806 1.00 71.31 113 GLY A O 1
ATOM 877 N N . ARG A 1 114 ? 21.188 13.794 -7.164 1.00 74.06 114 ARG A N 1
ATOM 878 C CA . ARG A 1 114 ? 19.945 13.795 -7.945 1.00 74.06 114 ARG A CA 1
ATOM 879 C C . ARG A 1 114 ? 18.775 13.379 -7.062 1.00 74.06 114 ARG A C 1
ATOM 881 O O . ARG A 1 114 ? 18.863 12.402 -6.317 1.00 74.06 114 ARG A O 1
ATOM 888 N N . ASP A 1 115 ? 17.654 14.088 -7.194 1.00 73.00 115 ASP A N 1
ATOM 889 C CA . ASP A 1 115 ? 16.413 13.646 -6.570 1.00 73.00 115 ASP A CA 1
ATOM 890 C C . ASP A 1 115 ? 15.970 12.343 -7.244 1.00 73.00 115 ASP A C 1
ATOM 892 O O . ASP A 1 115 ? 15.443 12.342 -8.359 1.00 73.00 115 ASP A O 1
ATOM 896 N N . TRP A 1 116 ? 16.209 11.219 -6.567 1.00 69.75 116 TRP A N 1
ATOM 897 C CA . TRP A 1 116 ? 15.828 9.886 -7.035 1.00 69.75 116 TRP A CA 1
ATOM 898 C C . TRP A 1 116 ? 14.320 9.774 -7.294 1.00 69.75 116 TRP A C 1
ATOM 900 O O . TRP A 1 116 ? 13.893 8.891 -8.037 1.00 69.75 116 TRP A O 1
ATOM 910 N N . ARG A 1 117 ? 13.520 10.705 -6.753 1.00 67.69 117 ARG A N 1
ATOM 911 C CA . ARG A 1 117 ? 12.074 10.787 -6.969 1.00 67.69 117 ARG A CA 1
ATOM 912 C C . ARG A 1 117 ? 11.675 11.341 -8.342 1.00 67.69 117 ARG A C 1
ATOM 914 O O . ARG A 1 117 ? 10.517 11.219 -8.726 1.00 67.69 117 ARG A O 1
ATOM 921 N N . ALA A 1 118 ? 12.602 11.945 -9.088 1.00 65.44 118 ALA A N 1
ATOM 922 C CA . ALA A 1 118 ? 12.327 12.593 -10.376 1.00 65.44 118 ALA A CA 1
ATOM 923 C C . ALA A 1 118 ? 12.523 11.677 -11.608 1.00 65.44 118 ALA A C 1
ATOM 925 O O . ALA A 1 118 ? 12.316 12.124 -12.734 1.00 65.44 118 ALA A O 1
ATOM 926 N N . GLY A 1 119 ? 12.942 10.417 -11.419 1.00 68.25 119 GLY A N 1
ATOM 927 C CA . GLY A 1 119 ? 13.302 9.485 -12.501 1.00 68.25 119 GLY A CA 1
ATOM 928 C C . GLY A 1 119 ? 12.716 8.081 -12.329 1.00 68.25 119 GLY A C 1
ATOM 929 O O . GLY A 1 119 ? 11.547 7.932 -11.985 1.00 68.25 119 GLY A O 1
ATOM 930 N N . ARG A 1 120 ? 13.527 7.037 -12.562 1.00 70.62 120 ARG A N 1
ATOM 931 C CA . ARG A 1 120 ? 13.171 5.624 -12.309 1.00 70.62 120 ARG A CA 1
ATOM 932 C C . ARG A 1 120 ? 13.196 5.317 -10.812 1.00 70.62 120 ARG A C 1
ATOM 934 O O . ARG A 1 120 ? 14.005 4.538 -10.325 1.00 70.62 120 ARG A O 1
ATOM 941 N N . TRP A 1 121 ? 12.338 6.000 -10.066 1.00 70.06 121 TRP A N 1
ATOM 942 C CA . TRP A 1 121 ? 12.322 5.974 -8.606 1.00 70.06 121 TRP A CA 1
ATOM 943 C C . TRP A 1 121 ? 12.135 4.570 -8.033 1.00 70.06 121 TRP A C 1
ATOM 945 O O . TRP A 1 121 ? 12.699 4.271 -6.985 1.00 70.06 121 TRP A O 1
ATOM 955 N N . TRP A 1 122 ? 11.436 3.698 -8.765 1.00 71.31 122 TRP A N 1
ATOM 956 C CA . TRP A 1 122 ? 11.243 2.291 -8.424 1.00 71.31 122 TRP A CA 1
ATOM 957 C C . TRP A 1 122 ? 12.556 1.491 -8.313 1.00 71.31 122 TRP A C 1
ATOM 959 O O . TRP A 1 122 ? 12.562 0.415 -7.731 1.00 71.31 122 TRP A O 1
ATOM 969 N N . GLU A 1 123 ? 13.688 2.003 -8.808 1.00 71.94 123 GLU A N 1
ATOM 970 C CA . GLU A 1 123 ? 15.009 1.392 -8.589 1.00 71.94 123 GLU A CA 1
ATOM 971 C C . GLU A 1 123 ? 15.587 1.689 -7.191 1.00 71.94 123 GLU A C 1
ATOM 973 O O . GLU A 1 123 ? 16.487 0.984 -6.728 1.00 71.94 123 GLU A O 1
ATOM 978 N N . HIS A 1 124 ? 15.096 2.737 -6.523 1.00 70.62 124 HIS A N 1
ATOM 979 C CA . HIS A 1 124 ? 15.688 3.305 -5.306 1.00 70.62 124 HIS A CA 1
ATOM 980 C C . HIS A 1 124 ? 14.772 3.238 -4.080 1.00 70.62 124 HIS A C 1
ATOM 982 O O . HIS A 1 124 ? 15.250 3.295 -2.948 1.00 70.62 124 HIS A O 1
ATOM 988 N N . GLY A 1 125 ? 13.461 3.135 -4.284 1.00 70.81 125 GLY A N 1
ATOM 989 C CA . GLY A 1 125 ? 12.477 3.124 -3.210 1.00 70.81 125 GLY A CA 1
ATOM 990 C C . GLY A 1 125 ? 11.055 3.090 -3.754 1.00 70.81 125 GLY A C 1
ATOM 991 O O . GLY A 1 125 ? 10.820 3.438 -4.907 1.00 70.81 125 GLY A O 1
ATOM 992 N N . PHE A 1 126 ? 10.092 2.717 -2.917 1.00 71.44 126 PHE A N 1
ATOM 993 C CA . PHE A 1 126 ? 8.671 2.859 -3.224 1.00 71.44 126 PHE A CA 1
ATOM 994 C C . PHE A 1 126 ? 8.025 3.733 -2.158 1.00 71.44 126 PHE A C 1
ATOM 996 O O . PHE A 1 126 ? 8.447 3.746 -1.001 1.00 71.44 126 PHE A O 1
ATOM 1003 N N . VAL A 1 127 ? 6.981 4.453 -2.545 1.00 71.50 127 VAL A N 1
ATOM 1004 C CA . VAL A 1 127 ? 6.088 5.122 -1.601 1.00 71.50 127 VAL A CA 1
ATOM 1005 C C . VAL A 1 127 ? 4.676 4.724 -1.946 1.00 71.50 127 VAL A C 1
ATOM 1007 O O . VAL A 1 127 ? 4.303 4.636 -3.115 1.00 71.50 127 VAL A O 1
ATOM 1010 N N . ARG A 1 128 ? 3.892 4.511 -0.899 1.00 72.75 128 ARG A N 1
ATOM 1011 C CA . ARG A 1 128 ? 2.454 4.363 -0.990 1.00 72.75 128 ARG A CA 1
ATOM 1012 C C . ARG A 1 128 ? 1.835 5.215 0.108 1.00 72.75 128 ARG A C 1
ATOM 1014 O O . ARG A 1 128 ? 2.306 5.175 1.242 1.00 72.75 128 ARG A O 1
ATOM 1021 N N . ARG A 1 129 ? 0.819 6.009 -0.233 1.00 73.81 129 ARG A N 1
ATOM 1022 C CA . ARG A 1 129 ? 0.023 6.741 0.755 1.00 73.81 129 ARG A CA 1
ATOM 1023 C C . ARG A 1 129 ? -1.212 5.928 1.091 1.00 73.81 129 ARG A C 1
ATOM 1025 O O . ARG A 1 129 ? -1.898 5.451 0.197 1.00 73.81 129 ARG A O 1
ATOM 1032 N N . VAL A 1 130 ? -1.455 5.769 2.379 1.00 75.06 130 VAL A N 1
ATOM 1033 C CA . VAL A 1 130 ? -2.552 4.986 2.932 1.00 75.06 130 VAL A CA 1
ATOM 1034 C C . VAL A 1 130 ? -3.366 5.950 3.768 1.00 75.06 130 VAL A C 1
ATOM 1036 O O . VAL A 1 130 ? -2.788 6.649 4.604 1.00 75.06 130 VAL A O 1
ATOM 1039 N N . GLU A 1 131 ? -4.670 6.021 3.546 1.00 77.12 131 GLU A N 1
ATOM 1040 C CA . GLU A 1 131 ? -5.519 6.729 4.493 1.00 77.12 131 GLU A CA 1
ATOM 1041 C C . GLU A 1 131 ? -5.873 5.775 5.647 1.00 77.12 131 GLU A C 1
ATOM 1043 O O . GLU A 1 131 ? -6.271 4.629 5.419 1.00 77.12 131 GLU A O 1
ATOM 1048 N N . LEU A 1 132 ? -5.699 6.245 6.889 1.00 79.38 132 LEU A N 1
ATOM 1049 C CA . LEU A 1 132 ? -5.999 5.487 8.107 1.00 79.38 132 LEU A CA 1
ATOM 1050 C C . LEU A 1 132 ? -7.421 5.747 8.644 1.00 79.38 132 LEU A C 1
ATOM 1052 O O . LEU A 1 132 ? -7.837 6.907 8.657 1.00 79.38 132 LEU A O 1
ATOM 1056 N N . PRO A 1 133 ? -8.125 4.715 9.147 1.00 82.12 133 PRO A N 1
ATOM 1057 C CA . PRO A 1 133 ? -9.428 4.860 9.805 1.00 82.12 133 PRO A CA 1
ATOM 1058 C C . PRO A 1 133 ? -9.440 5.934 10.907 1.00 82.12 133 PRO A C 1
ATOM 1060 O O . PRO A 1 133 ? -8.412 6.214 11.520 1.00 82.12 133 PRO A O 1
ATOM 1063 N N . GLU A 1 134 ? -10.602 6.524 11.205 1.00 84.19 134 GLU A N 1
ATOM 1064 C CA . GLU A 1 134 ? -10.707 7.610 12.200 1.00 84.19 134 GLU A CA 1
ATOM 1065 C C . GLU A 1 134 ? -10.271 7.193 13.612 1.00 84.19 134 GLU A C 1
ATOM 1067 O O . GLU A 1 134 ? -9.694 7.991 14.361 1.00 84.19 134 GLU A O 1
ATOM 1072 N N . ASP A 1 135 ? -10.536 5.938 13.970 1.00 89.19 135 ASP A N 1
ATOM 1073 C CA . ASP A 1 135 ? -10.148 5.340 15.242 1.00 89.19 135 ASP A CA 1
ATOM 1074 C C . ASP A 1 135 ? -8.681 4.892 15.260 1.00 89.19 135 ASP A C 1
ATOM 1076 O O . ASP A 1 135 ? -8.205 4.437 16.294 1.00 89.19 135 ASP A O 1
ATOM 1080 N N . ALA A 1 136 ? -7.932 5.048 14.167 1.00 88.81 136 ALA A N 1
ATOM 1081 C CA . ALA A 1 136 ? -6.518 4.722 14.118 1.00 88.81 136 ALA A CA 1
ATOM 1082 C C . ALA A 1 136 ? -5.656 5.789 14.815 1.00 88.81 136 ALA A C 1
ATOM 1084 O O . ALA A 1 136 ? -5.852 7.009 14.695 1.00 88.81 136 ALA A O 1
ATOM 1085 N N . ASP A 1 137 ? -4.639 5.325 15.530 1.00 89.88 137 ASP A N 1
ATOM 1086 C CA . ASP A 1 137 ? -3.589 6.147 16.112 1.00 89.88 137 ASP A CA 1
ATOM 1087 C C . ASP A 1 137 ? -2.380 6.202 15.166 1.00 89.88 137 ASP A C 1
ATOM 1089 O O . ASP A 1 137 ? -1.406 5.454 15.285 1.00 89.88 137 ASP A O 1
ATOM 1093 N N . GLY A 1 138 ? -2.446 7.131 14.207 1.00 84.62 138 GLY A N 1
ATOM 1094 C CA . GLY A 1 138 ? -1.357 7.398 13.264 1.00 84.62 138 GLY A CA 1
ATOM 1095 C C . GLY A 1 138 ? -0.045 7.849 13.926 1.00 84.62 138 GLY A C 1
ATOM 1096 O O . GLY A 1 138 ? 1.011 7.770 13.300 1.00 84.62 138 GLY A O 1
ATOM 1097 N N . GLY A 1 139 ? -0.080 8.289 15.190 1.00 85.38 139 GLY A N 1
ATOM 1098 C CA . GLY A 1 139 ? 1.109 8.681 15.949 1.00 85.38 139 GLY A CA 1
ATOM 1099 C C . GLY A 1 139 ? 1.900 7.496 16.508 1.00 85.38 139 GLY A C 1
ATOM 1100 O O . GLY A 1 139 ? 3.035 7.675 16.948 1.00 85.38 139 GLY A O 1
ATOM 1101 N N . ARG A 1 140 ? 1.324 6.289 16.486 1.00 89.62 140 ARG A N 1
ATOM 1102 C CA . ARG A 1 140 ? 1.909 5.068 17.066 1.00 89.62 140 ARG A CA 1
ATOM 1103 C C . ARG A 1 140 ? 2.121 3.956 16.044 1.00 89.62 140 ARG A C 1
ATOM 1105 O O . ARG A 1 140 ? 2.184 2.787 16.409 1.00 89.62 140 ARG A O 1
ATOM 1112 N N . VAL A 1 141 ? 2.210 4.314 14.768 1.00 89.94 141 VAL A N 1
ATOM 1113 C CA . VAL A 1 141 ? 2.447 3.348 13.696 1.00 89.94 141 VAL A CA 1
ATOM 1114 C C . VAL A 1 141 ? 3.824 2.707 13.863 1.00 89.94 141 VAL A C 1
ATOM 1116 O O . VAL A 1 141 ? 4.834 3.395 14.015 1.00 89.94 141 VAL A O 1
ATOM 1119 N N . GLU A 1 142 ? 3.863 1.384 13.768 1.00 92.56 142 GLU A N 1
ATOM 1120 C CA . GLU A 1 142 ? 5.085 0.587 13.783 1.00 92.56 142 GLU A CA 1
ATOM 1121 C C . GLU A 1 142 ? 5.262 -0.086 12.421 1.00 92.56 142 GLU A C 1
ATOM 1123 O O . GLU A 1 142 ? 4.307 -0.604 11.842 1.00 92.56 142 GLU A O 1
ATOM 1128 N N . ALA A 1 143 ? 6.485 -0.097 11.893 1.00 91.06 143 ALA A N 1
ATOM 1129 C CA . ALA A 1 143 ? 6.792 -0.753 10.628 1.00 91.06 143 ALA A CA 1
ATOM 1130 C C . ALA A 1 143 ? 8.031 -1.634 10.754 1.00 91.06 143 ALA A C 1
ATOM 1132 O O . ALA A 1 143 ? 9.012 -1.280 11.412 1.00 91.06 143 ALA A O 1
ATOM 1133 N N . TYR A 1 144 ? 7.999 -2.779 10.082 1.00 91.06 144 TYR A N 1
ATOM 1134 C CA . TYR A 1 144 ? 9.045 -3.785 10.137 1.00 91.06 144 TYR A CA 1
ATOM 1135 C C . TYR A 1 144 ? 9.320 -4.367 8.760 1.00 91.06 144 TYR A C 1
ATOM 1137 O O . TYR A 1 144 ? 8.404 -4.597 7.976 1.00 91.06 144 TYR A O 1
ATOM 1145 N N . PHE A 1 145 ? 10.587 -4.660 8.491 1.00 88.25 145 PHE A N 1
ATOM 1146 C CA . PHE A 1 145 ? 11.000 -5.398 7.306 1.00 88.25 145 PHE A CA 1
ATOM 1147 C C . PHE A 1 145 ? 11.605 -6.737 7.717 1.00 88.25 145 PHE A C 1
ATOM 1149 O O . PHE A 1 145 ? 12.482 -6.783 8.585 1.00 88.25 145 PHE A O 1
ATOM 1156 N N . ASP A 1 146 ? 11.135 -7.817 7.103 1.00 88.38 146 ASP A N 1
ATOM 1157 C CA . ASP A 1 146 ? 11.738 -9.142 7.215 1.00 88.38 146 ASP A CA 1
ATOM 1158 C C . ASP A 1 146 ? 12.680 -9.357 6.027 1.00 88.38 146 ASP A C 1
ATOM 1160 O O . ASP A 1 146 ? 12.231 -9.578 4.903 1.00 88.38 146 ASP A O 1
ATOM 1164 N N . ASP A 1 147 ? 13.992 -9.291 6.271 1.00 82.44 147 ASP A N 1
ATOM 1165 C CA . ASP A 1 147 ? 15.006 -9.471 5.224 1.00 82.44 147 ASP A CA 1
ATOM 1166 C C . ASP A 1 147 ? 15.074 -10.924 4.704 1.00 82.44 147 ASP A C 1
ATOM 1168 O O . ASP A 1 147 ? 15.615 -11.171 3.628 1.00 82.44 147 ASP A O 1
ATOM 1172 N N . GLY A 1 148 ? 14.548 -11.899 5.454 1.00 84.06 148 GLY A N 1
ATOM 1173 C CA . GLY A 1 148 ? 14.489 -13.300 5.035 1.00 84.06 148 GLY A CA 1
ATOM 1174 C C . GLY A 1 148 ? 13.293 -13.598 4.138 1.00 84.06 148 GLY A C 1
ATOM 1175 O O . GLY A 1 148 ? 13.445 -14.285 3.131 1.00 84.06 148 GLY A O 1
ATOM 1176 N N . ALA A 1 149 ? 12.116 -13.088 4.503 1.00 83.31 149 ALA A N 1
ATOM 1177 C CA . ALA A 1 149 ? 10.891 -13.241 3.719 1.00 83.31 149 ALA A CA 1
ATOM 1178 C C . ALA A 1 149 ? 10.760 -12.200 2.595 1.00 83.31 149 ALA A C 1
ATOM 1180 O O . ALA A 1 149 ? 9.994 -12.410 1.661 1.00 83.31 149 ALA A O 1
ATOM 1181 N N . GLY A 1 150 ? 11.491 -11.084 2.675 1.00 84.81 150 GLY A N 1
ATOM 1182 C CA . GLY A 1 150 ? 11.344 -9.957 1.755 1.00 84.81 150 GLY A CA 1
ATOM 1183 C C . GLY A 1 150 ? 10.009 -9.232 1.925 1.00 84.81 150 GLY A C 1
ATOM 1184 O O . GLY A 1 150 ? 9.458 -8.742 0.945 1.00 84.81 150 GLY A O 1
ATOM 1185 N N . SER A 1 151 ? 9.461 -9.184 3.143 1.00 87.25 151 SER A N 1
ATOM 1186 C CA . SER A 1 151 ? 8.124 -8.637 3.398 1.00 87.25 151 SER A CA 1
ATOM 1187 C C . SER A 1 151 ? 8.141 -7.444 4.347 1.00 87.25 151 SER A C 1
ATOM 1189 O O . SER A 1 151 ? 8.842 -7.447 5.362 1.00 87.25 151 SER A O 1
ATOM 1191 N N . LEU A 1 152 ? 7.319 -6.450 4.028 1.00 88.06 152 LEU A N 1
ATOM 1192 C CA . LEU A 1 152 ? 6.976 -5.317 4.875 1.00 88.06 152 LEU A CA 1
ATOM 1193 C C . LEU A 1 152 ? 5.768 -5.675 5.743 1.00 88.06 152 LEU A C 1
ATOM 1195 O O . LEU A 1 152 ? 4.797 -6.248 5.255 1.00 88.06 152 LEU A O 1
ATOM 1199 N N . GLU A 1 153 ? 5.808 -5.279 7.006 1.00 91.19 153 GLU A N 1
ATOM 1200 C CA . GLU A 1 153 ? 4.678 -5.336 7.926 1.00 91.19 153 GLU A CA 1
ATOM 1201 C C . GLU A 1 153 ? 4.493 -3.964 8.576 1.00 91.19 153 GLU A C 1
ATOM 1203 O O . GLU A 1 153 ? 5.454 -3.384 9.081 1.00 91.19 153 GLU A O 1
ATOM 1208 N N . ILE A 1 154 ? 3.269 -3.445 8.557 1.00 90.69 154 ILE A N 1
ATOM 1209 C CA . ILE A 1 154 ? 2.874 -2.181 9.177 1.00 90.69 154 ILE A CA 1
ATOM 1210 C C . ILE A 1 154 ? 1.756 -2.479 10.167 1.00 90.69 154 ILE A C 1
ATOM 1212 O O . ILE A 1 154 ? 0.777 -3.141 9.821 1.00 90.69 154 ILE A O 1
ATOM 1216 N N . LYS A 1 155 ? 1.896 -1.956 11.379 1.00 91.94 155 LYS A N 1
ATOM 1217 C CA . LYS A 1 155 ? 0.906 -2.042 12.445 1.00 91.94 155 LYS A CA 1
ATOM 1218 C C . LYS A 1 155 ? 0.453 -0.652 12.835 1.00 91.94 155 LYS A C 1
ATOM 1220 O O . LYS A 1 155 ? 1.277 0.229 13.082 1.00 91.94 155 LYS A O 1
ATOM 1225 N N . VAL A 1 156 ? -0.855 -0.463 12.888 1.00 92.06 156 VAL A N 1
ATOM 1226 C CA . VAL A 1 156 ? -1.485 0.802 13.250 1.00 92.06 156 VAL A CA 1
ATOM 1227 C C . VAL A 1 156 ? -2.411 0.540 14.432 1.00 92.06 156 VAL A C 1
ATOM 1229 O O . VAL A 1 156 ? -3.478 -0.046 14.242 1.00 92.06 156 VAL A O 1
ATOM 1232 N N . PRO A 1 157 ? -2.026 0.935 15.654 1.00 92.50 157 PRO A N 1
ATOM 1233 C CA . PRO A 1 157 ? -2.886 0.778 16.817 1.00 92.50 157 PRO A CA 1
ATOM 1234 C C . PRO A 1 157 ? -4.198 1.547 16.651 1.00 92.50 157 PRO A C 1
ATOM 1236 O O . PRO A 1 157 ? -4.218 2.632 16.071 1.00 92.50 157 PRO A O 1
ATOM 1239 N N . LYS A 1 158 ? -5.285 1.017 17.207 1.00 91.56 158 LYS A N 1
ATOM 1240 C CA . LYS A 1 158 ? -6.515 1.776 17.435 1.00 91.56 158 LYS A CA 1
ATOM 1241 C C . LYS A 1 158 ? -6.343 2.665 18.664 1.00 91.56 158 LYS A C 1
ATOM 1243 O O . LYS A 1 158 ? -5.645 2.316 19.621 1.00 91.56 158 LYS A O 1
ATOM 1248 N N . ARG A 1 159 ? -6.977 3.833 18.651 1.00 89.88 159 ARG A N 1
ATOM 1249 C CA . ARG A 1 159 ? -7.049 4.742 19.794 1.00 89.88 159 ARG A CA 1
ATOM 1250 C C . ARG A 1 159 ? -7.792 4.021 20.909 1.00 89.88 159 ARG A C 1
ATOM 1252 O O . ARG A 1 159 ? -8.899 3.529 20.704 1.00 89.88 159 ARG A O 1
ATOM 1259 N N . SER A 1 160 ? -7.199 3.965 22.097 1.00 80.12 160 SER A N 1
ATOM 1260 C CA . SER A 1 160 ? -7.932 3.479 23.261 1.00 80.12 160 SER A CA 1
ATOM 1261 C C . SER A 1 160 ? -9.110 4.416 23.546 1.00 80.12 160 SER A C 1
ATOM 1263 O O . SER A 1 160 ? -9.006 5.638 23.403 1.00 80.12 160 SER A O 1
ATOM 1265 N N . SER A 1 161 ? -10.233 3.854 23.998 1.00 62.75 161 SER A N 1
ATOM 1266 C CA . SER A 1 161 ? -11.410 4.620 24.439 1.00 62.75 161 SER A CA 1
ATOM 1267 C C . SER A 1 161 ? -11.105 5.622 25.563 1.00 62.75 161 SER A C 1
ATOM 1269 O O . SER A 1 161 ? -11.898 6.526 25.817 1.00 62.75 161 SER A O 1
ATOM 1271 N N . ASP A 1 162 ? -9.945 5.500 26.211 1.00 53.75 162 ASP A N 1
ATOM 1272 C CA . ASP A 1 162 ? -9.520 6.341 27.332 1.00 53.75 162 ASP A CA 1
ATOM 1273 C C . ASP A 1 162 ? -9.074 7.755 26.909 1.00 53.75 162 ASP A C 1
ATOM 1275 O O . ASP A 1 162 ? -8.896 8.629 27.756 1.00 53.75 162 ASP A O 1
ATOM 1279 N N . ALA A 1 163 ? -8.943 8.033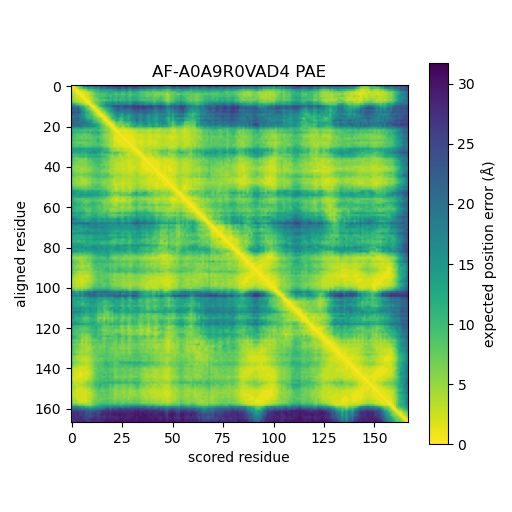 25.606 1.00 48.16 163 ALA A N 1
ATOM 1280 C CA . ALA A 1 163 ? -8.532 9.347 25.100 1.00 48.16 163 ALA A CA 1
ATOM 1281 C C . ALA A 1 163 ? -9.633 10.435 25.148 1.00 48.16 163 ALA A C 1
ATOM 1283 O O . ALA A 1 163 ? -9.369 11.578 24.785 1.00 48.16 163 ALA A O 1
ATOM 1284 N N . HIS A 1 164 ? -10.852 10.125 25.614 1.00 42.88 164 HIS A N 1
ATOM 1285 C CA . HIS A 1 164 ? -11.931 11.115 25.805 1.00 42.88 164 HIS A CA 1
ATOM 1286 C C . HIS A 1 164 ? -11.950 11.785 27.195 1.00 42.88 164 HIS A C 1
ATOM 1288 O O . HIS A 1 164 ? -12.844 12.581 27.480 1.00 42.88 164 HIS A O 1
ATOM 1294 N N . GLN A 1 165 ? -10.973 11.509 28.064 1.00 38.59 165 GLN A N 1
ATOM 1295 C CA . GLN A 1 165 ? -10.832 12.174 29.366 1.00 38.59 165 GLN A CA 1
ATOM 1296 C C . GLN A 1 165 ? -9.543 12.989 29.442 1.00 38.59 165 GLN A C 1
ATOM 1298 O O . GLN A 1 165 ? -8.620 12.673 30.187 1.00 38.59 165 GLN A O 1
ATOM 1303 N N . GLN A 1 166 ? -9.497 14.071 28.677 1.00 34.38 166 GLN A N 1
ATOM 1304 C CA . GLN A 1 166 ? -8.723 15.263 29.021 1.00 34.38 166 GLN A CA 1
ATOM 1305 C C . GLN A 1 166 ? -9.325 16.432 28.237 1.00 34.38 166 GLN A C 1
ATOM 1307 O O . GLN A 1 166 ? -8.933 16.724 27.111 1.00 34.38 166 GLN A O 1
ATOM 1312 N N . ALA A 1 167 ? -10.375 16.999 28.838 1.00 34.22 167 ALA A N 1
ATOM 1313 C CA . ALA A 1 167 ? -10.964 18.286 28.485 1.00 34.22 167 ALA A CA 1
ATOM 1314 C C . ALA A 1 167 ? -10.258 19.409 29.254 1.00 34.22 167 ALA A C 1
ATOM 1316 O O . ALA A 1 167 ? -9.815 19.135 30.396 1.00 34.22 167 ALA A O 1
#

Mean predicted aligned error: 9.5 Å

pLDDT: mean 74.36, std 12.39, range [34.22, 92.56]

Foldseek 3Di:
DDKDWDDDDLDDDPPQLPDQQDPVNVVVCCVDPNCDPLNCVCQPPQAPQNLCFQNDGDRQRDADEPVVDDQCRRCVVCVVVVNHQWDWDDDPWKIKIKGQHRDQDADDPPPVPPPCSNPPVSSHDGDHHYDDDPQWDSVPKIWIADNVRNMIMIMITGHPPVVVPDD

Radius of gyration: 17.1 Å; Cα contacts (8 Å, |Δi|>4): 242; chains: 1; bounding box: 39×36×53 Å

Sequence (167 aa):
MPRRAIEVRADGAAPKWCMSLLENTFTAFLKSPGADADAKAVFAEGSLFSPYLFGKFFDPADAFPMWEFESDVLLAALRRGARTTVDWAENDCEYCLRADIPGGLWRAPPADGRDWRAGRWWEHGFVRRVELPEDADGGRVEAYFDDGAGSLEIKVPKRSSDAHQQA

InterPro domains:
  IPR002068 Alpha crystallin/Hsp20 domain [PF00011] (116-164)
  IPR008978 HSP20-like chaperone [G3DSA:2.60.40.790] (107-167)
  IPR008978 HSP20-like chaperone [SSF49764] (50-162)

Solvent-accessible surface area (backbone atoms only — not comparable to full-atom values): 10040 Å² total; per-residue (Å²): 116,70,72,42,81,46,92,72,81,84,78,71,86,68,80,73,60,81,64,84,54,51,67,70,57,47,53,52,42,65,73,32,92,84,38,47,73,63,56,49,52,39,48,25,76,40,32,81,62,20,35,60,50,89,91,38,78,45,43,56,73,48,67,45,67,56,73,84,46,56,51,70,70,65,39,42,70,31,57,78,66,71,41,44,47,51,49,63,50,76,60,98,57,34,37,38,42,37,30,51,51,69,67,89,72,65,39,78,65,59,90,83,72,59,65,52,68,76,62,75,25,81,54,43,50,85,73,74,44,73,47,74,55,90,59,44,28,72,90,61,48,46,36,34,38,30,76,70,79,36,29,41,37,38,38,34,33,42,56,63,86,73,76,79,78,78,130

Nearest PDB structures (foldseek):
  2mnw-assembly1_A  TM=4.991E-01  e=1.192E-01  Homo sapiens
  8poc-assembly1_B  TM=3.178E-01  e=2.531E-01  Dickeya dadantii 3937
  8pej-assembly1_A  TM=3.156E-01  e=2.422E+00  Cellvibrio japonicus Ueda107
  6tbi-assembly3_C  TM=2.986E-01  e=3.112E+00  Cellvibrio japonicus
  6tbf-assembly1_A  TM=2.844E-01  e=3.314E+00  Cellvibrio japonicus Ueda107